Protein AF-G7UTX9-F1 (afdb_monomer_lite)

Structure (mmCIF, N/CA/C/O backbone):
data_AF-G7UTX9-F1
#
_entry.id   AF-G7UTX9-F1
#
loop_
_atom_site.group_PDB
_atom_site.id
_atom_site.type_symbol
_atom_site.label_atom_id
_atom_site.label_alt_id
_atom_site.label_comp_id
_atom_site.label_asym_id
_atom_site.label_entity_id
_atom_site.label_seq_id
_atom_site.pdbx_PDB_ins_code
_atom_site.Cartn_x
_atom_site.Cartn_y
_atom_site.Cartn_z
_atom_site.occupancy
_atom_site.B_iso_or_equiv
_atom_site.auth_seq_id
_atom_site.auth_comp_id
_atom_site.auth_asym_id
_atom_site.auth_atom_id
_atom_site.pdbx_PDB_model_num
ATOM 1 N N . MET A 1 1 ? -20.890 -6.326 35.483 1.00 39.03 1 MET A N 1
ATOM 2 C CA . MET A 1 1 ? -19.936 -6.764 34.443 1.00 39.03 1 MET A CA 1
ATOM 3 C C . MET A 1 1 ? -20.014 -5.742 33.320 1.00 39.03 1 MET A C 1
ATOM 5 O O . MET A 1 1 ? -20.940 -5.809 32.528 1.00 39.03 1 MET A O 1
ATOM 9 N N . ASN A 1 2 ? -19.153 -4.720 33.337 1.00 38.34 2 ASN A N 1
ATOM 10 C CA . ASN A 1 2 ? -19.166 -3.674 32.311 1.00 38.34 2 ASN A CA 1
ATOM 11 C C . ASN A 1 2 ? -18.238 -4.073 31.166 1.00 38.34 2 ASN A C 1
ATOM 13 O O . ASN A 1 2 ? -17.098 -4.474 31.391 1.00 38.34 2 ASN A O 1
ATOM 17 N N . PHE A 1 3 ? -18.786 -4.008 29.956 1.00 41.00 3 PHE A N 1
ATOM 18 C CA . PHE A 1 3 ? -18.139 -4.348 28.700 1.00 41.00 3 PHE A CA 1
ATOM 19 C C . PHE A 1 3 ? -16.860 -3.529 28.524 1.00 41.00 3 PHE A C 1
ATOM 21 O O . PHE A 1 3 ? -16.903 -2.307 28.406 1.00 41.00 3 PHE A O 1
ATOM 28 N N . CYS A 1 4 ? -15.720 -4.215 28.485 1.00 40.97 4 CYS A N 1
ATOM 29 C CA . CYS A 1 4 ? -14.469 -3.646 28.014 1.00 40.97 4 CYS A CA 1
ATOM 30 C C . CYS A 1 4 ? -14.597 -3.513 26.492 1.00 40.97 4 CYS A C 1
ATOM 32 O O . CYS A 1 4 ? -14.285 -4.441 25.744 1.00 40.97 4 CYS A O 1
ATOM 34 N N . VAL A 1 5 ? -15.161 -2.394 26.033 1.00 47.41 5 VAL A N 1
ATOM 35 C CA . VAL A 1 5 ? -15.037 -1.980 24.638 1.00 47.41 5 VAL A CA 1
AT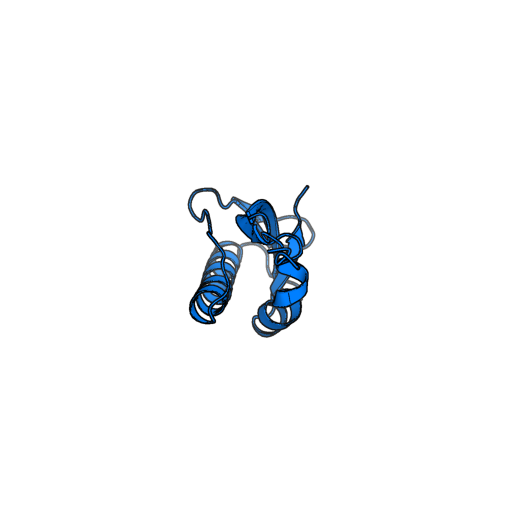OM 36 C C . VAL A 1 5 ? -13.544 -1.765 24.443 1.00 47.41 5 VAL A C 1
ATOM 38 O O . VAL A 1 5 ? -12.996 -0.770 24.905 1.00 47.41 5 VAL A O 1
ATOM 41 N N . ARG A 1 6 ? -12.850 -2.734 23.835 1.00 50.69 6 ARG A N 1
ATOM 42 C CA . ARG A 1 6 ? -11.543 -2.458 23.243 1.00 50.69 6 ARG A CA 1
ATOM 43 C C . ARG A 1 6 ? -11.821 -1.439 22.150 1.00 50.69 6 ARG A C 1
ATOM 45 O O . ARG A 1 6 ? -12.162 -1.814 21.031 1.00 50.69 6 ARG A O 1
ATOM 52 N N . GLU A 1 7 ? -11.758 -0.157 22.490 1.00 51.41 7 GLU A N 1
ATOM 53 C CA . GLU A 1 7 ? -11.542 0.882 21.502 1.00 51.41 7 GLU A CA 1
ATOM 54 C C . GLU A 1 7 ? -10.283 0.456 20.756 1.00 51.41 7 GLU A C 1
ATOM 56 O O . GLU A 1 7 ? -9.172 0.509 21.281 1.00 51.41 7 GLU A O 1
ATOM 61 N N . HIS A 1 8 ? -10.463 -0.085 19.554 1.00 58.31 8 HIS A N 1
ATOM 62 C CA . HIS A 1 8 ? -9.372 -0.196 18.608 1.00 58.31 8 HIS A CA 1
ATOM 63 C C . HIS A 1 8 ? -8.991 1.245 18.284 1.00 58.31 8 HIS A C 1
ATOM 65 O O . HIS A 1 8 ? -9.596 1.862 17.407 1.00 58.31 8 HIS A O 1
ATOM 71 N N . SER A 1 9 ? -8.073 1.797 19.082 1.00 75.31 9 SER A N 1
ATOM 72 C CA . SER A 1 9 ? -7.546 3.139 18.892 1.00 75.31 9 SER A CA 1
ATOM 73 C C . SER A 1 9 ? -7.083 3.236 17.447 1.00 75.31 9 SER A C 1
ATOM 75 O O . SER A 1 9 ? -6.297 2.412 16.969 1.00 75.31 9 SER A O 1
ATOM 77 N N . MET A 1 10 ? -7.679 4.174 16.721 1.00 83.62 10 MET A N 1
ATOM 78 C CA . MET A 1 10 ? -7.285 4.462 15.358 1.00 83.62 10 MET A CA 1
ATOM 79 C C . MET A 1 10 ? -6.001 5.275 15.417 1.00 83.62 10 MET A C 1
ATOM 81 O O . MET A 1 10 ? -6.002 6.415 15.877 1.00 83.62 10 MET A O 1
ATOM 85 N N . GLU A 1 11 ? -4.917 4.683 14.941 1.00 87.56 11 GLU A N 1
ATOM 86 C CA . GLU A 1 11 ? -3.594 5.283 14.950 1.00 87.56 11 GLU A CA 1
ATOM 87 C C . GLU A 1 11 ? -3.271 5.796 13.552 1.00 87.56 11 GLU A C 1
ATOM 89 O O . GLU A 1 11 ? -3.508 5.120 12.549 1.00 87.56 11 GLU A O 1
ATOM 94 N N . MET A 1 12 ? -2.739 7.014 13.494 1.00 89.75 12 MET A N 1
ATOM 95 C CA . MET A 1 12 ? -2.167 7.558 12.273 1.00 89.75 12 MET A CA 1
ATOM 96 C C . MET A 1 12 ? -0.748 7.011 12.133 1.00 89.75 12 MET A C 1
ATOM 98 O O . MET A 1 12 ? 0.104 7.294 12.974 1.00 89.75 12 MET A O 1
ATOM 102 N N . LYS A 1 13 ? -0.502 6.232 11.082 1.00 91.62 13 LYS A N 1
ATOM 103 C CA . LYS A 1 13 ? 0.810 5.664 10.765 1.00 91.62 13 LYS A CA 1
ATOM 104 C C . LYS A 1 13 ? 1.093 5.779 9.275 1.00 91.62 13 LYS A C 1
ATOM 106 O O . LYS A 1 13 ? 0.175 5.796 8.456 1.00 91.62 13 LYS A O 1
ATOM 111 N N . SER A 1 14 ? 2.368 5.822 8.920 1.00 92.75 14 SER A N 1
ATOM 112 C CA . SER A 1 14 ? 2.797 5.679 7.533 1.00 92.75 14 SER A CA 1
ATOM 113 C C . SER A 1 14 ? 3.017 4.207 7.223 1.00 92.75 14 SER A C 1
ATOM 115 O O . SER A 1 14 ? 3.557 3.468 8.043 1.00 92.75 14 SER A O 1
ATOM 117 N N . TYR A 1 15 ? 2.605 3.781 6.037 1.00 93.25 15 TYR A N 1
ATOM 118 C CA . TYR A 1 15 ? 2.831 2.426 5.554 1.00 93.25 15 TYR A CA 1
ATOM 119 C C . TYR A 1 15 ? 3.554 2.475 4.222 1.00 93.25 15 TYR A C 1
ATOM 121 O O . TYR A 1 15 ? 3.243 3.306 3.370 1.00 93.25 15 TYR A O 1
ATOM 129 N N . LEU A 1 16 ? 4.515 1.579 4.057 1.00 93.88 16 LEU A N 1
ATOM 130 C CA . LEU A 1 16 ? 5.255 1.392 2.824 1.00 93.88 16 LEU A CA 1
ATOM 131 C C . LEU A 1 16 ? 4.660 0.211 2.068 1.00 93.88 16 LEU A C 1
ATOM 133 O O . LEU A 1 16 ? 4.557 -0.889 2.611 1.00 93.88 16 LEU A O 1
ATOM 137 N N . PHE A 1 17 ? 4.333 0.451 0.804 1.00 93.88 17 PHE A N 1
ATOM 138 C CA . PHE A 1 17 ? 3.809 -0.524 -0.136 1.00 93.88 17 PHE A CA 1
ATOM 139 C C . PHE A 1 17 ? 4.807 -0.779 -1.261 1.00 93.88 17 PHE A C 1
ATOM 141 O O . PHE A 1 17 ? 5.415 0.159 -1.787 1.00 93.88 17 PHE A O 1
ATOM 148 N N . ARG A 1 18 ? 4.933 -2.047 -1.654 1.00 92.50 18 ARG A N 1
ATOM 149 C CA . ARG A 1 18 ? 5.715 -2.508 -2.809 1.00 92.50 18 ARG A CA 1
ATOM 150 C C . ARG A 1 18 ? 4.974 -3.596 -3.556 1.00 92.50 18 ARG A C 1
ATOM 152 O O . ARG A 1 18 ? 4.057 -4.199 -3.014 1.00 92.50 18 ARG A O 1
ATOM 159 N N . THR A 1 19 ? 5.412 -3.898 -4.768 1.00 89.88 19 THR A N 1
ATOM 160 C CA . THR A 1 19 ? 5.001 -5.134 -5.433 1.00 89.88 19 THR A CA 1
ATOM 161 C C . THR A 1 19 ? 5.666 -6.352 -4.795 1.00 89.88 19 THR A C 1
ATOM 163 O O . THR A 1 19 ? 6.854 -6.324 -4.477 1.00 89.88 19 THR A O 1
ATOM 166 N N . CYS A 1 20 ? 4.937 -7.458 -4.675 1.00 82.25 20 CYS A N 1
ATOM 167 C CA . CYS A 1 20 ? 5.491 -8.773 -4.374 1.00 82.25 20 CYS A CA 1
ATOM 168 C C . CYS A 1 20 ? 6.275 -9.288 -5.595 1.00 82.25 20 CYS A C 1
ATOM 170 O O . CYS A 1 20 ? 5.752 -10.058 -6.395 1.00 82.25 20 CYS A O 1
ATOM 172 N N . GLY A 1 21 ? 7.513 -8.828 -5.773 1.00 74.12 21 GLY A N 1
ATOM 173 C CA . GLY A 1 21 ? 8.367 -9.195 -6.904 1.00 74.12 21 GLY A CA 1
ATOM 174 C C . GLY A 1 21 ? 9.207 -8.027 -7.409 1.00 74.12 21 GLY A C 1
ATOM 175 O O . GLY A 1 21 ? 9.146 -6.924 -6.868 1.00 74.12 21 GLY A O 1
ATOM 176 N N . VAL A 1 22 ? 9.998 -8.282 -8.453 1.00 63.12 22 VAL A N 1
ATOM 177 C CA . VAL A 1 22 ? 10.824 -7.254 -9.097 1.00 63.12 22 VAL A CA 1
ATOM 178 C C . VAL A 1 22 ? 9.917 -6.360 -9.944 1.00 63.12 22 VAL A C 1
ATOM 180 O O . VAL A 1 22 ? 9.402 -6.808 -10.965 1.00 63.12 22 VAL A O 1
ATOM 183 N N . SER A 1 23 ? 9.721 -5.115 -9.512 1.00 67.06 23 SER A N 1
ATOM 184 C CA . SER A 1 23 ? 9.114 -4.066 -10.340 1.00 67.06 23 SER A CA 1
ATOM 185 C C . SER A 1 23 ? 10.167 -3.402 -11.218 1.00 67.06 23 SER A C 1
ATOM 187 O O . SER A 1 23 ? 11.327 -3.271 -10.815 1.00 67.06 23 SER A O 1
ATOM 189 N N . ALA A 1 24 ? 9.766 -2.946 -12.404 1.00 64.00 24 ALA A N 1
ATOM 190 C CA . ALA A 1 24 ? 10.652 -2.141 -13.231 1.00 64.00 24 ALA A CA 1
ATOM 191 C C . ALA A 1 24 ? 10.748 -0.704 -12.669 1.00 64.00 24 ALA A C 1
ATOM 193 O O . ALA A 1 24 ? 9.758 -0.169 -12.156 1.00 64.00 24 ALA A O 1
ATOM 194 N N . PRO A 1 25 ? 11.917 -0.043 -12.764 1.00 64.25 25 PRO A N 1
ATOM 195 C CA . PRO A 1 25 ? 12.034 1.375 -12.434 1.00 64.25 25 PRO A CA 1
ATOM 196 C C . PRO A 1 25 ? 11.032 2.218 -13.236 1.00 64.25 25 PRO A C 1
ATOM 198 O O . PRO A 1 25 ? 10.844 1.983 -14.431 1.00 64.25 25 PRO A O 1
ATOM 201 N N . GLY A 1 26 ? 10.414 3.217 -12.600 1.00 66.69 26 GLY A N 1
ATOM 202 C CA . GLY A 1 26 ? 9.444 4.105 -13.254 1.00 66.69 26 GLY A CA 1
ATOM 203 C C . GLY A 1 26 ? 7.989 3.618 -13.241 1.00 66.69 26 GLY A C 1
ATOM 204 O O . GLY A 1 26 ? 7.108 4.335 -13.711 1.00 66.69 26 GLY A O 1
ATOM 205 N N . GLU A 1 27 ? 7.695 2.458 -12.645 1.00 82.25 27 GLU A N 1
ATOM 206 C CA . GLU A 1 27 ? 6.318 1.961 -12.465 1.00 82.25 27 GLU A CA 1
ATOM 207 C C . GLU A 1 27 ? 5.611 2.533 -11.218 1.00 82.25 27 GLU A C 1
ATOM 209 O O . GLU A 1 27 ? 4.501 2.121 -10.877 1.00 82.25 27 GLU A O 1
ATOM 214 N N . GLY A 1 28 ? 6.203 3.526 -10.543 1.00 81.50 28 GLY A N 1
ATOM 215 C CA . GLY A 1 28 ? 5.681 4.096 -9.295 1.00 81.50 28 GLY A CA 1
ATOM 216 C C . GLY A 1 28 ? 4.234 4.606 -9.373 1.00 81.50 28 GLY A C 1
ATOM 217 O O . GLY A 1 28 ? 3.462 4.408 -8.435 1.00 81.50 28 GLY A O 1
ATOM 218 N N . SER A 1 29 ? 3.814 5.198 -10.498 1.00 84.75 29 SER A N 1
ATOM 219 C CA . SER A 1 29 ? 2.417 5.627 -10.692 1.00 84.75 29 SER A CA 1
ATOM 220 C C . SER A 1 29 ? 1.446 4.451 -10.840 1.00 84.75 29 SER A C 1
ATOM 222 O O . SER A 1 29 ? 0.319 4.520 -10.349 1.00 84.75 29 SER A O 1
ATOM 224 N N . ALA A 1 30 ? 1.872 3.360 -11.485 1.00 87.44 30 ALA A N 1
ATOM 225 C CA . ALA A 1 30 ? 1.071 2.142 -11.581 1.00 87.44 30 ALA A CA 1
ATOM 226 C C . ALA A 1 30 ? 0.949 1.467 -10.207 1.00 87.44 30 ALA A C 1
ATOM 228 O O . ALA A 1 30 ? -0.150 1.080 -9.808 1.00 87.44 30 ALA A O 1
ATOM 229 N N . LEU A 1 31 ? 2.047 1.422 -9.443 1.00 90.88 31 LEU A N 1
ATOM 230 C CA . LEU A 1 31 ? 2.042 0.947 -8.061 1.00 90.88 31 LEU A CA 1
ATOM 231 C C . LEU A 1 31 ? 1.082 1.768 -7.191 1.00 90.88 31 LEU A C 1
ATOM 233 O O . LEU A 1 31 ? 0.260 1.189 -6.488 1.00 90.88 31 LEU A O 1
ATOM 237 N N . PHE A 1 32 ? 1.131 3.100 -7.270 1.00 91.25 32 PHE A N 1
ATOM 238 C CA . PHE A 1 32 ? 0.224 3.971 -6.520 1.00 91.25 32 PHE A CA 1
ATOM 239 C C . PHE A 1 32 ? -1.251 3.670 -6.814 1.00 91.25 32 PHE A C 1
ATOM 241 O O . PHE A 1 32 ? -2.039 3.487 -5.886 1.00 91.25 32 PHE A O 1
ATOM 248 N N . ASN A 1 33 ? -1.617 3.548 -8.092 1.00 90.50 33 ASN A N 1
ATOM 249 C CA . ASN A 1 33 ? -2.988 3.223 -8.485 1.00 90.50 33 ASN A CA 1
ATOM 250 C C . ASN A 1 33 ? -3.425 1.845 -7.961 1.00 90.50 33 ASN A C 1
ATOM 252 O O . ASN A 1 33 ? -4.547 1.709 -7.470 1.00 90.50 33 ASN A O 1
ATOM 256 N N . ASN A 1 34 ? -2.538 0.846 -8.000 1.00 90.38 34 ASN A N 1
ATOM 257 C CA . ASN A 1 34 ? -2.815 -0.488 -7.461 1.00 90.38 34 ASN A CA 1
ATOM 258 C C . ASN A 1 34 ? -3.000 -0.466 -5.937 1.00 90.38 34 ASN A C 1
ATOM 260 O O . ASN A 1 34 ? -3.917 -1.106 -5.424 1.00 90.38 34 ASN A O 1
ATOM 264 N N . VAL A 1 35 ? -2.178 0.303 -5.215 1.00 92.12 35 VAL A N 1
ATOM 265 C CA . VAL A 1 35 ? -2.310 0.498 -3.763 1.00 92.12 35 VAL A CA 1
ATOM 266 C C . VAL A 1 35 ? -3.660 1.128 -3.429 1.00 92.12 35 VAL A C 1
ATOM 268 O O . VAL A 1 35 ? -4.387 0.605 -2.588 1.00 92.12 35 VAL A O 1
ATOM 271 N N . VAL A 1 36 ? -4.041 2.206 -4.120 1.00 91.00 36 VAL A N 1
ATOM 272 C CA . VAL A 1 36 ? -5.338 2.866 -3.910 1.00 91.00 36 VAL A CA 1
ATOM 273 C C . VAL A 1 36 ? -6.505 1.922 -4.213 1.00 91.00 36 VAL A C 1
ATOM 275 O O . VAL A 1 36 ? -7.465 1.880 -3.446 1.00 91.00 36 VAL A O 1
ATOM 278 N N . ALA A 1 37 ? -6.428 1.137 -5.290 1.00 89.94 37 ALA A N 1
ATOM 279 C CA . ALA A 1 37 ? -7.462 0.164 -5.636 1.00 89.94 37 ALA A CA 1
ATOM 280 C C . ALA A 1 37 ? -7.633 -0.910 -4.548 1.00 89.94 37 ALA A C 1
ATOM 282 O O . ALA A 1 37 ? -8.753 -1.139 -4.091 1.00 89.94 37 ALA A O 1
ATOM 283 N N . ALA A 1 38 ? -6.532 -1.505 -4.078 1.00 90.94 38 ALA A N 1
ATOM 284 C CA . ALA A 1 38 ? -6.564 -2.531 -3.037 1.00 90.94 38 ALA A CA 1
ATOM 285 C C . ALA A 1 38 ? -7.099 -1.984 -1.701 1.00 90.94 38 ALA A C 1
ATOM 287 O O . ALA A 1 38 ? -7.907 -2.624 -1.028 1.00 90.94 38 ALA A O 1
ATOM 288 N N . LEU A 1 39 ? -6.698 -0.769 -1.318 1.00 90.44 39 LEU A N 1
ATOM 289 C CA . LEU A 1 39 ? -7.186 -0.136 -0.092 1.00 90.44 39 LEU A CA 1
ATOM 290 C C . LEU A 1 39 ? -8.665 0.281 -0.188 1.00 90.44 39 LEU A C 1
ATOM 292 O O . LEU A 1 39 ? -9.384 0.192 0.807 1.00 90.44 39 LEU A O 1
ATOM 296 N N . ASN A 1 40 ? -9.144 0.687 -1.368 1.00 89.12 40 ASN A N 1
ATOM 297 C CA . ASN A 1 40 ? -10.568 0.945 -1.604 1.00 89.12 40 ASN A CA 1
ATOM 298 C C . ASN A 1 40 ? -11.411 -0.331 -1.487 1.00 89.12 40 ASN A C 1
ATOM 300 O O . ASN A 1 40 ? -12.490 -0.288 -0.898 1.00 89.12 40 ASN A O 1
ATOM 304 N N . GLU A 1 41 ? -10.928 -1.463 -2.008 1.00 88.88 41 GLU A N 1
ATOM 305 C CA . GLU A 1 41 ? -11.597 -2.759 -1.841 1.00 88.88 41 GLU A CA 1
ATOM 306 C C . GLU A 1 41 ? -11.704 -3.130 -0.359 1.00 88.88 41 GLU A C 1
ATOM 308 O O . GLU A 1 41 ? -12.775 -3.497 0.125 1.00 88.88 41 GLU A O 1
ATOM 313 N N . LEU A 1 42 ? -10.619 -2.937 0.391 1.00 87.38 42 LEU A N 1
ATOM 314 C CA . LEU A 1 42 ? -10.601 -3.157 1.831 1.00 87.38 42 LEU A CA 1
ATOM 315 C C . LEU A 1 42 ? -11.602 -2.251 2.569 1.00 87.38 42 LEU A C 1
ATOM 317 O O . LEU A 1 42 ? -12.372 -2.731 3.402 1.00 87.38 42 LEU A O 1
ATOM 321 N N . ALA A 1 43 ? -11.647 -0.959 2.241 1.00 85.31 43 ALA A N 1
ATOM 322 C CA . ALA A 1 43 ? -12.619 -0.035 2.822 1.00 85.31 43 ALA A CA 1
ATOM 323 C C . ALA A 1 43 ? -14.069 -0.445 2.490 1.00 85.31 43 ALA A C 1
ATOM 325 O O . ALA A 1 43 ? -14.929 -0.462 3.373 1.00 85.31 43 ALA A O 1
ATOM 326 N N . GLY A 1 44 ? -14.330 -0.854 1.242 1.00 82.56 44 GLY A N 1
ATOM 327 C CA . GLY A 1 44 ? -15.623 -1.385 0.796 1.00 82.56 44 GLY A CA 1
ATOM 328 C C . GLY A 1 44 ? -16.018 -2.701 1.477 1.00 82.56 44 GLY A C 1
ATOM 329 O O . GLY A 1 44 ? -17.202 -2.955 1.685 1.00 82.56 44 GLY A O 1
ATOM 330 N N . GLY A 1 45 ? -15.034 -3.498 1.904 1.00 80.81 45 GLY A N 1
ATOM 331 C CA . GLY A 1 45 ? -15.204 -4.718 2.699 1.00 80.81 45 GLY A CA 1
ATOM 332 C C . GLY A 1 45 ? -15.542 -4.486 4.178 1.00 80.81 45 GLY A C 1
ATOM 333 O O . GLY A 1 45 ? -15.608 -5.446 4.945 1.00 80.81 45 GLY A O 1
ATOM 334 N N . GLY A 1 46 ? -15.756 -3.234 4.600 1.00 77.69 46 GLY A N 1
ATOM 335 C CA . GLY A 1 46 ? -16.136 -2.878 5.972 1.00 77.69 46 GLY A CA 1
ATOM 336 C C . GLY A 1 46 ? -14.954 -2.634 6.911 1.00 77.69 46 GLY A C 1
ATOM 337 O O . GLY A 1 46 ? -15.136 -2.515 8.127 1.00 77.69 46 GLY A O 1
ATOM 338 N N . HIS A 1 47 ? -13.737 -2.543 6.376 1.00 79.50 47 HIS A N 1
ATOM 339 C CA . HIS A 1 47 ? -12.573 -2.203 7.172 1.00 79.50 47 HIS A CA 1
ATOM 340 C C . HIS A 1 47 ? -12.502 -0.699 7.460 1.00 79.50 47 HIS A C 1
ATOM 342 O O . HIS A 1 47 ? -12.597 0.139 6.566 1.00 79.50 47 HIS A O 1
ATOM 348 N N . LYS A 1 48 ? -12.302 -0.350 8.735 1.00 81.19 48 LYS A N 1
ATOM 349 C CA . LYS A 1 48 ? -12.157 1.042 9.174 1.00 81.19 48 LYS A CA 1
ATOM 350 C C . LYS A 1 48 ? -10.747 1.539 8.859 1.00 81.19 48 LYS A C 1
ATOM 352 O O . LYS A 1 48 ? -9.837 1.309 9.648 1.00 81.19 48 LYS A O 1
ATOM 357 N N . LEU A 1 49 ? -10.577 2.207 7.726 1.00 84.56 49 LEU A N 1
ATOM 358 C CA . LEU A 1 49 ? -9.324 2.852 7.340 1.00 84.56 49 LEU A CA 1
ATOM 359 C C . LEU A 1 49 ? -9.608 4.217 6.706 1.00 84.56 49 LEU A C 1
ATOM 361 O O . LEU A 1 49 ? -10.560 4.366 5.944 1.00 84.56 49 LEU A O 1
ATOM 365 N N . GLU A 1 50 ? -8.776 5.208 7.009 1.00 86.31 50 GLU A N 1
ATOM 366 C CA . GLU A 1 50 ? -8.767 6.505 6.327 1.00 86.31 50 GLU A CA 1
ATOM 367 C C 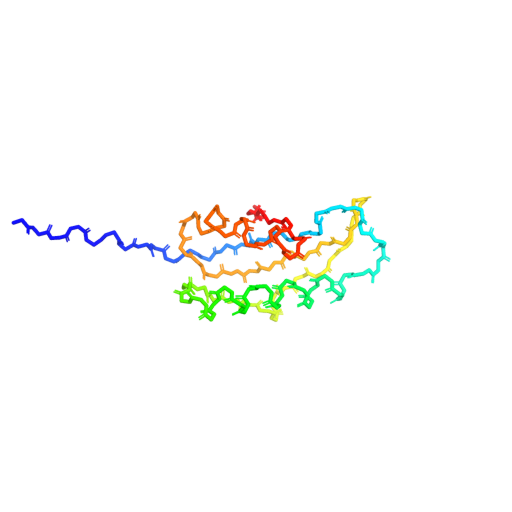. GLU A 1 50 ? -7.413 6.669 5.630 1.00 86.31 50 GLU A C 1
ATOM 369 O O . GLU A 1 50 ? -6.362 6.587 6.269 1.00 86.31 50 GLU A O 1
ATOM 374 N N . MET A 1 51 ? -7.433 6.883 4.314 1.00 86.62 51 MET A N 1
ATOM 375 C CA . MET A 1 51 ? -6.229 7.086 3.506 1.00 86.62 51 MET A CA 1
ATOM 376 C C . MET A 1 51 ? -6.004 8.566 3.234 1.00 86.62 51 MET A C 1
ATOM 378 O O . MET A 1 51 ? -6.916 9.264 2.792 1.00 86.62 51 MET A O 1
ATOM 382 N N . PHE A 1 52 ? -4.764 9.024 3.371 1.00 86.81 52 PHE A N 1
ATOM 383 C CA . PHE A 1 52 ? -4.381 10.392 3.037 1.00 86.81 52 PHE A CA 1
ATOM 384 C C . PHE A 1 52 ? -3.599 10.409 1.723 1.00 86.81 52 PHE A C 1
ATOM 386 O O . PHE A 1 52 ? -2.395 10.648 1.695 1.00 86.81 52 PHE A O 1
ATOM 393 N N . GLN A 1 53 ? -4.303 10.147 0.616 1.00 83.81 53 GLN A N 1
ATOM 394 C CA . GLN A 1 53 ? -3.710 9.993 -0.722 1.00 83.81 53 GLN A CA 1
ATOM 395 C C . GLN A 1 53 ? -2.885 11.208 -1.169 1.00 83.81 53 GLN A C 1
ATOM 397 O O . GLN A 1 53 ? -1.836 11.040 -1.778 1.00 83.81 53 GLN A O 1
ATOM 402 N N . LEU A 1 54 ? -3.318 12.429 -0.831 1.00 81.62 54 LEU A N 1
ATOM 403 C CA . LEU A 1 54 ? -2.595 13.665 -1.168 1.00 81.62 54 LEU A CA 1
ATOM 404 C C . LEU A 1 54 ? -1.248 13.805 -0.445 1.00 81.62 54 LEU A C 1
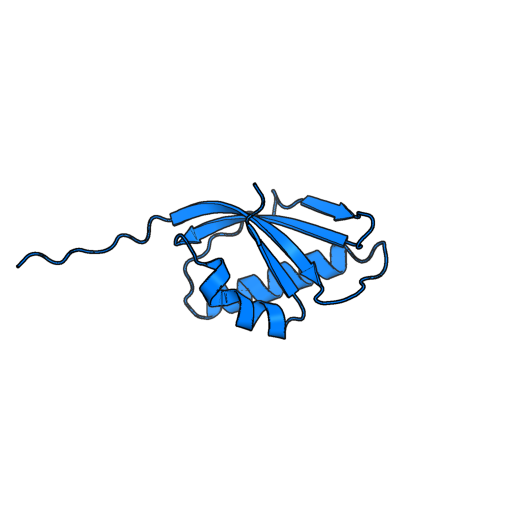ATOM 406 O O . LEU A 1 54 ? -0.406 14.586 -0.873 1.00 81.62 54 LEU A O 1
ATOM 410 N N . ALA A 1 55 ? -1.057 13.071 0.650 1.00 86.25 55 ALA A N 1
ATOM 411 C CA . ALA A 1 55 ? 0.187 13.028 1.410 1.00 86.25 55 ALA A CA 1
ATOM 412 C C . ALA A 1 55 ? 1.001 11.757 1.115 1.00 86.25 55 ALA A C 1
ATOM 414 O O . ALA A 1 55 ? 1.983 11.483 1.803 1.00 86.25 55 ALA A O 1
ATOM 415 N N . ALA A 1 56 ? 0.586 10.963 0.124 1.00 90.19 56 ALA A N 1
ATOM 416 C CA . ALA A 1 56 ? 1.342 9.803 -0.300 1.00 90.19 56 ALA A CA 1
ATOM 417 C C . ALA A 1 56 ? 2.580 10.224 -1.097 1.00 90.19 56 ALA A C 1
ATOM 419 O O . ALA A 1 56 ? 2.527 11.107 -1.952 1.00 90.19 56 ALA A O 1
ATOM 420 N N . THR A 1 57 ? 3.682 9.530 -0.845 1.00 93.06 57 THR A N 1
ATOM 421 C CA . THR A 1 57 ? 4.952 9.727 -1.536 1.00 93.06 57 THR A CA 1
ATOM 422 C C . THR A 1 57 ? 5.221 8.521 -2.417 1.00 93.06 57 THR A C 1
ATOM 424 O O . THR A 1 57 ? 5.237 7.389 -1.935 1.00 93.06 57 THR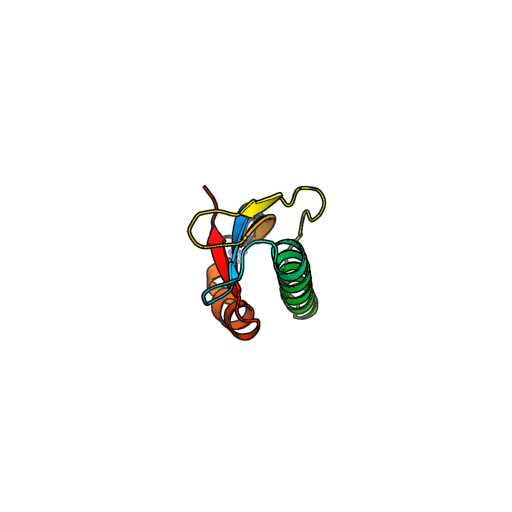 A O 1
ATOM 427 N N . VAL A 1 58 ? 5.465 8.765 -3.702 1.00 91.75 58 VAL A N 1
ATOM 428 C CA . VAL A 1 58 ? 5.989 7.765 -4.637 1.00 91.75 58 VAL A CA 1
ATOM 429 C C . VAL A 1 58 ? 7.493 7.983 -4.744 1.00 91.75 58 VAL A C 1
ATOM 431 O O . VAL A 1 58 ? 7.937 9.103 -4.992 1.00 91.75 58 VAL A O 1
ATOM 434 N N . ALA A 1 59 ? 8.273 6.930 -4.535 1.00 90.12 59 ALA A N 1
ATOM 435 C CA . ALA A 1 59 ? 9.726 6.963 -4.629 1.00 90.12 59 ALA A CA 1
ATOM 436 C C . ALA A 1 59 ? 10.242 5.674 -5.276 1.00 90.12 59 ALA A C 1
ATOM 438 O O . ALA A 1 59 ? 9.529 4.676 -5.326 1.00 90.12 59 ALA A O 1
ATOM 439 N N . ASP A 1 60 ? 11.489 5.692 -5.729 1.00 87.56 60 ASP A N 1
ATOM 440 C CA . ASP A 1 60 ? 12.205 4.522 -6.234 1.00 87.56 60 ASP A CA 1
ATOM 441 C C . ASP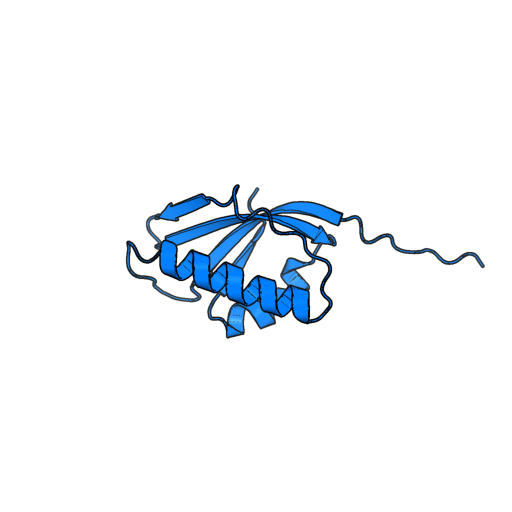 A 1 60 ? 13.479 4.327 -5.405 1.00 87.56 60 ASP A C 1
ATOM 443 O O . ASP A 1 60 ? 14.149 5.298 -5.039 1.00 87.56 60 ASP A O 1
ATOM 447 N N . ASP A 1 61 ? 13.840 3.078 -5.128 1.00 85.38 61 ASP A N 1
ATOM 448 C CA . ASP A 1 61 ? 15.168 2.728 -4.630 1.00 85.38 61 ASP A CA 1
ATOM 449 C C . ASP A 1 61 ? 15.783 1.555 -5.403 1.00 85.38 61 ASP A C 1
ATOM 451 O O . ASP A 1 61 ? 15.362 1.223 -6.511 1.00 85.38 61 ASP A O 1
ATOM 455 N N . ARG A 1 62 ? 16.838 0.948 -4.846 1.00 81.31 62 ARG A N 1
ATOM 456 C CA . ARG A 1 62 ? 17.564 -0.158 -5.488 1.00 81.31 62 ARG A CA 1
ATOM 457 C C . ARG A 1 62 ? 16.691 -1.390 -5.727 1.00 81.31 62 ARG A C 1
ATOM 459 O O . ARG A 1 62 ? 17.005 -2.162 -6.626 1.00 81.31 62 ARG A O 1
ATOM 466 N N . ASP A 1 63 ? 15.624 -1.543 -4.949 1.00 81.88 63 ASP A N 1
ATOM 467 C CA . ASP A 1 63 ? 14.701 -2.671 -5.019 1.00 81.88 63 ASP A CA 1
ATOM 468 C C . ASP A 1 63 ? 13.433 -2.320 -5.831 1.00 81.88 63 ASP A C 1
ATOM 470 O O . ASP A 1 63 ? 12.511 -3.131 -5.923 1.00 81.88 63 ASP A O 1
ATOM 474 N N . GLY A 1 64 ? 13.379 -1.118 -6.426 1.00 85.88 64 GLY A N 1
ATOM 475 C CA . GLY A 1 64 ? 12.305 -0.648 -7.304 1.00 85.88 64 GLY A CA 1
ATOM 476 C C . GLY A 1 64 ? 11.367 0.392 -6.669 1.00 85.88 64 GLY A C 1
ATOM 477 O O . GLY A 1 64 ? 11.699 0.984 -5.635 1.00 85.88 64 GLY A O 1
ATOM 478 N N . PRO A 1 65 ? 10.195 0.634 -7.287 1.00 90.94 65 PRO A N 1
ATOM 479 C CA . PRO A 1 65 ? 9.213 1.593 -6.801 1.00 90.94 65 PRO A CA 1
ATOM 480 C C . PRO A 1 65 ? 8.621 1.207 -5.452 1.00 90.94 65 PRO A C 1
ATOM 482 O O . PRO A 1 65 ? 8.333 0.044 -5.160 1.00 90.94 65 PRO A O 1
ATOM 485 N N . MET A 1 66 ? 8.369 2.228 -4.644 1.00 92.19 66 MET A N 1
ATOM 486 C CA . MET A 1 66 ? 7.665 2.142 -3.376 1.00 92.19 66 MET A CA 1
ATOM 487 C C . MET A 1 66 ? 6.692 3.306 -3.217 1.00 92.19 66 MET A C 1
ATOM 489 O O . MET A 1 66 ? 6.922 4.423 -3.685 1.00 92.19 66 MET A O 1
ATOM 493 N N . VAL A 1 67 ? 5.603 3.038 -2.506 1.00 94.12 67 VAL A N 1
ATOM 494 C CA . VAL A 1 67 ? 4.611 4.045 -2.130 1.00 94.12 67 VAL A CA 1
ATOM 495 C C . VAL A 1 67 ? 4.564 4.119 -0.618 1.00 94.12 67 VAL A C 1
ATOM 497 O O . VAL A 1 67 ? 4.288 3.121 0.039 1.00 94.12 67 VAL A O 1
ATOM 500 N N . ILE A 1 68 ? 4.817 5.295 -0.058 1.00 94.31 68 ILE A N 1
ATOM 501 C CA . ILE A 1 68 ? 4.643 5.557 1.368 1.00 94.31 68 ILE A CA 1
ATOM 502 C C . ILE A 1 68 ? 3.337 6.319 1.517 1.00 94.31 68 ILE A C 1
ATOM 504 O O . ILE A 1 68 ? 3.213 7.432 1.011 1.00 94.31 68 ILE A O 1
ATOM 508 N N . MET A 1 69 ? 2.356 5.725 2.189 1.00 93.88 69 MET A N 1
ATOM 509 C CA . MET A 1 69 ? 1.044 6.331 2.372 1.00 93.88 69 MET A CA 1
ATOM 510 C C . MET A 1 69 ? 0.725 6.484 3.860 1.00 93.88 69 MET A C 1
ATOM 512 O O . MET A 1 69 ? 0.667 5.480 4.579 1.00 93.88 69 MET A O 1
ATOM 516 N N . PRO A 1 70 ? 0.490 7.717 4.335 1.00 92.81 70 PRO A N 1
ATOM 517 C CA . PRO A 1 70 ? -0.071 7.934 5.654 1.00 92.81 70 PRO A CA 1
ATOM 518 C C . PRO A 1 70 ? -1.530 7.472 5.687 1.00 92.81 70 PRO A C 1
ATOM 520 O O . PRO A 1 70 ? -2.342 7.815 4.821 1.00 92.81 70 PRO A O 1
ATOM 523 N N . MET A 1 71 ? -1.859 6.674 6.697 1.00 91.31 71 MET A N 1
ATOM 524 C CA . MET A 1 71 ? -3.183 6.106 6.901 1.00 91.31 71 MET A CA 1
ATOM 525 C C . MET A 1 71 ? -3.549 6.117 8.378 1.00 91.31 71 MET A C 1
ATOM 527 O O . MET A 1 71 ? -2.714 5.868 9.249 1.00 91.31 71 MET A O 1
ATOM 531 N N . LYS A 1 72 ? -4.831 6.331 8.655 1.00 90.56 72 LYS A N 1
ATOM 532 C CA . LYS A 1 72 ? -5.400 6.162 9.985 1.00 90.56 72 LYS A CA 1
ATOM 533 C C . LYS A 1 72 ? -6.159 4.842 10.029 1.00 90.56 72 LYS A C 1
ATOM 535 O O . LYS A 1 72 ? -7.157 4.674 9.331 1.00 90.56 72 LYS A O 1
ATOM 540 N N . ALA A 1 73 ? -5.677 3.901 10.830 1.00 88.06 73 ALA A N 1
ATOM 541 C CA . ALA A 1 73 ? -6.223 2.549 10.904 1.00 88.06 73 ALA A CA 1
ATOM 542 C C . ALA A 1 73 ? -6.113 1.984 12.332 1.00 88.06 73 ALA A C 1
ATOM 544 O O . ALA A 1 73 ? -5.320 2.486 13.130 1.00 88.06 73 ALA A O 1
ATOM 545 N N . PRO A 1 74 ? -6.898 0.952 12.691 1.00 86.88 74 PRO A N 1
ATOM 546 C CA . PRO A 1 74 ? -6.716 0.206 13.929 1.00 86.88 74 PRO A CA 1
ATOM 547 C C . PRO A 1 74 ? -5.277 -0.281 14.103 1.00 86.88 74 PRO A C 1
ATOM 549 O O . PRO A 1 74 ? -4.656 -0.736 13.143 1.00 86.88 74 PRO A O 1
ATOM 552 N N . SER A 1 75 ? -4.767 -0.257 15.333 1.00 83.38 75 SER A N 1
ATOM 553 C CA . SER A 1 75 ? -3.461 -0.854 15.625 1.00 83.38 75 SER A CA 1
ATOM 554 C C . SER A 1 75 ? -3.410 -2.323 15.167 1.00 83.38 75 SER A C 1
ATOM 556 O O . SER A 1 75 ? -4.357 -3.083 15.382 1.00 83.38 75 SER A O 1
ATOM 558 N N . GLY A 1 76 ? -2.334 -2.713 14.478 1.00 81.50 76 GLY A N 1
ATOM 559 C CA . GLY A 1 76 ? -2.173 -4.056 13.903 1.00 81.50 76 GLY A CA 1
ATOM 560 C C . GLY A 1 76 ? -3.015 -4.349 12.651 1.00 81.50 76 GLY A C 1
ATOM 561 O O . GLY A 1 76 ? -2.961 -5.466 12.140 1.00 81.50 76 GLY A O 1
ATOM 562 N N . TRP A 1 77 ? -3.755 -3.367 12.121 1.00 85.56 77 TRP A N 1
ATOM 563 C CA . TRP A 1 77 ? -4.547 -3.456 10.885 1.00 85.56 77 TRP A CA 1
ATOM 564 C C . TRP A 1 77 ? -3.830 -4.187 9.743 1.00 85.56 77 TRP A C 1
ATOM 566 O O . TRP A 1 77 ? -4.396 -5.099 9.140 1.00 85.56 77 TRP A O 1
ATOM 576 N N . TYR A 1 78 ? -2.580 -3.807 9.469 1.00 85.44 78 TYR A N 1
ATOM 577 C CA . TYR A 1 78 ? -1.829 -4.313 8.323 1.00 85.44 78 TYR A CA 1
ATOM 578 C C . TYR A 1 78 ? -1.614 -5.831 8.384 1.00 85.44 78 TYR A C 1
ATOM 580 O O . TYR A 1 78 ? -1.697 -6.487 7.351 1.00 85.44 78 TYR A O 1
ATOM 588 N N . HIS A 1 79 ? -1.459 -6.418 9.578 1.00 86.56 79 HIS A N 1
ATOM 589 C CA . HIS A 1 79 ? -1.361 -7.872 9.744 1.00 86.56 79 HIS A CA 1
ATOM 590 C C . HIS A 1 79 ? -2.629 -8.600 9.294 1.00 86.56 79 HIS A C 1
ATOM 592 O O . HIS A 1 79 ? -2.557 -9.708 8.766 1.00 86.56 79 HIS A O 1
ATOM 598 N N . HIS A 1 80 ? -3.795 -7.983 9.495 1.00 85.06 80 HIS A N 1
ATOM 599 C CA . HIS A 1 80 ? -5.076 -8.569 9.112 1.00 85.06 80 HIS A CA 1
ATOM 600 C C . HIS A 1 80 ? -5.325 -8.501 7.606 1.00 85.06 80 HIS A C 1
ATOM 602 O O . HIS A 1 80 ? -6.043 -9.346 7.074 1.00 85.06 80 HIS A O 1
ATOM 608 N N . VAL A 1 81 ? -4.729 -7.525 6.919 1.00 87.25 81 VAL A N 1
ATOM 609 C CA . VAL A 1 81 ? -4.977 -7.293 5.489 1.00 87.25 81 VAL A CA 1
ATOM 610 C C . VAL A 1 81 ? -3.818 -7.627 4.577 1.00 87.25 81 VAL A C 1
ATOM 612 O O . VAL A 1 81 ? -4.010 -7.645 3.364 1.00 87.25 81 VAL A O 1
ATOM 615 N N . GLN A 1 82 ? -2.658 -7.986 5.130 1.00 89.00 82 GLN A N 1
ATOM 616 C CA . GLN A 1 82 ? -1.527 -8.513 4.367 1.00 89.00 82 GLN A CA 1
ATOM 617 C C . GLN A 1 82 ? -1.955 -9.602 3.370 1.00 89.00 82 GLN A C 1
ATOM 619 O O . GLN A 1 82 ? -1.576 -9.494 2.207 1.00 89.00 82 GLN A O 1
ATOM 624 N N . PRO A 1 83 ? -2.792 -10.600 3.736 1.00 87.50 83 PRO A N 1
ATOM 625 C CA . PRO A 1 83 ? -3.188 -11.639 2.786 1.00 87.50 83 PRO A CA 1
ATOM 626 C C . PRO A 1 83 ? -4.039 -11.108 1.628 1.00 87.50 83 PRO A C 1
ATOM 628 O O . PRO A 1 83 ? -4.008 -11.673 0.539 1.00 87.50 83 PRO A O 1
ATOM 631 N N . VAL A 1 84 ? -4.815 -10.042 1.851 1.00 86.94 84 VAL A N 1
ATOM 632 C CA . VAL A 1 84 ? -5.604 -9.393 0.796 1.00 86.94 84 VAL A CA 1
ATOM 633 C C . VAL A 1 84 ? -4.676 -8.598 -0.112 1.00 86.94 84 VAL A C 1
ATOM 635 O O . VAL A 1 84 ? -4.693 -8.803 -1.319 1.00 86.94 84 VAL A O 1
ATOM 638 N N . LEU A 1 85 ? -3.790 -7.780 0.460 1.00 89.94 85 LEU A N 1
ATOM 639 C CA . LEU A 1 85 ? -2.796 -7.006 -0.287 1.00 89.94 85 LEU A CA 1
ATOM 640 C C . LEU A 1 85 ? -1.905 -7.911 -1.154 1.00 89.94 85 LEU A C 1
ATOM 642 O O . LEU A 1 85 ? -1.704 -7.624 -2.332 1.00 89.94 85 LEU A O 1
ATOM 646 N N . GLN A 1 86 ? -1.487 -9.067 -0.637 1.00 89.62 86 GLN A N 1
ATOM 647 C CA . GLN A 1 86 ? -0.705 -10.051 -1.390 1.00 89.62 86 GLN A CA 1
ATOM 648 C C . GLN A 1 86 ? -1.457 -10.632 -2.598 1.00 89.62 86 GLN A C 1
ATOM 650 O O . GLN A 1 86 ? -0.824 -10.945 -3.604 1.00 89.62 86 GLN A O 1
ATOM 655 N N . ARG A 1 87 ? -2.797 -10.733 -2.564 1.00 85.88 87 ARG A N 1
ATOM 656 C CA . ARG A 1 87 ? -3.597 -11.126 -3.747 1.00 85.88 87 ARG A CA 1
ATOM 657 C C . ARG A 1 87 ? -3.570 -10.067 -4.845 1.00 85.88 87 ARG A C 1
ATOM 659 O O . ARG A 1 87 ? -3.671 -10.421 -6.014 1.00 85.88 87 ARG A O 1
ATOM 666 N N . HIS A 1 88 ? -3.379 -8.801 -4.480 1.00 84.88 88 HIS A N 1
ATOM 667 C CA . HIS A 1 88 ? -3.108 -7.714 -5.426 1.00 84.88 88 HIS A CA 1
ATOM 668 C C . HIS A 1 88 ? -1.626 -7.632 -5.819 1.00 84.88 88 HIS A C 1
ATOM 670 O O . HIS A 1 88 ? -1.224 -6.690 -6.497 1.00 84.88 88 HIS A O 1
ATOM 676 N N . GLY A 1 89 ? 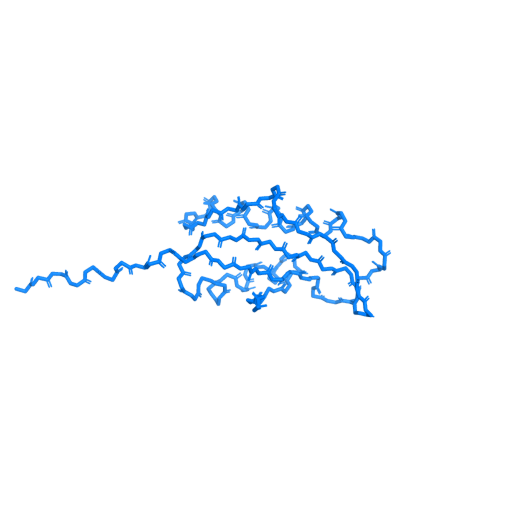-0.803 -8.595 -5.389 1.00 89.69 89 GLY A N 1
ATOM 677 C CA . GLY A 1 89 ? 0.636 -8.571 -5.603 1.00 89.69 89 GLY A CA 1
ATOM 678 C C . GLY A 1 89 ? 1.314 -7.431 -4.852 1.00 89.69 89 GLY A C 1
ATOM 679 O O . GLY A 1 89 ? 2.311 -6.914 -5.346 1.00 89.69 89 GLY A O 1
ATOM 680 N N . LEU A 1 90 ? 0.776 -7.014 -3.701 1.00 92.31 90 LEU A N 1
ATOM 681 C CA . LEU A 1 90 ? 1.325 -5.947 -2.871 1.00 92.31 90 LEU A CA 1
ATOM 682 C C . LEU A 1 90 ? 1.860 -6.489 -1.544 1.00 92.31 90 LEU A C 1
ATOM 684 O O . LEU A 1 90 ? 1.179 -7.229 -0.833 1.00 92.31 90 LEU A O 1
ATOM 688 N N . ASP A 1 91 ? 3.061 -6.051 -1.184 1.00 92.06 91 ASP A N 1
ATOM 689 C CA . ASP A 1 91 ? 3.604 -6.173 0.161 1.00 92.06 91 ASP A CA 1
ATOM 690 C C . ASP A 1 91 ? 3.433 -4.850 0.909 1.00 92.06 91 ASP A C 1
ATOM 692 O O . ASP A 1 91 ? 3.567 -3.773 0.323 1.00 92.06 91 ASP A O 1
ATOM 696 N N . CYS A 1 92 ? 3.116 -4.934 2.199 1.00 91.81 92 CYS A N 1
ATOM 697 C CA . CYS A 1 92 ? 2.856 -3.779 3.049 1.00 91.81 92 CYS A CA 1
ATOM 698 C C . CYS A 1 92 ? 3.543 -3.943 4.401 1.00 91.81 92 CYS A C 1
ATOM 700 O O . CYS A 1 92 ? 3.513 -5.016 5.004 1.00 91.81 92 CYS A O 1
ATOM 702 N N . ARG A 1 93 ? 4.137 -2.859 4.895 1.00 91.12 93 ARG A N 1
ATOM 703 C CA . ARG A 1 93 ? 4.728 -2.793 6.233 1.00 91.12 93 ARG A CA 1
ATOM 704 C C . ARG A 1 93 ? 4.593 -1.396 6.816 1.00 91.12 93 ARG A C 1
ATOM 706 O O . ARG A 1 93 ? 4.492 -0.419 6.077 1.00 91.12 93 ARG A O 1
ATOM 713 N N . GLU A 1 94 ? 4.621 -1.297 8.140 1.00 90.81 94 GLU A N 1
ATOM 714 C CA . GLU A 1 94 ? 4.726 0.000 8.812 1.00 90.81 94 GLU A CA 1
ATOM 715 C C . GLU A 1 94 ? 6.032 0.708 8.403 1.00 90.81 94 GLU A C 1
ATOM 717 O O . GLU A 1 94 ? 7.085 0.079 8.271 1.00 90.81 94 GLU A O 1
ATOM 722 N N . TYR A 1 95 ? 5.942 2.015 8.163 1.00 87.31 95 TYR A N 1
ATOM 723 C CA . TYR A 1 95 ? 7.055 2.901 7.837 1.00 87.31 95 TYR A CA 1
ATOM 724 C C . TYR A 1 95 ? 7.326 3.793 9.054 1.00 87.31 95 TYR A C 1
ATOM 726 O O . TYR A 1 95 ? 6.470 4.600 9.426 1.00 87.31 95 TYR A O 1
ATOM 734 N N . TRP A 1 96 ? 8.477 3.566 9.693 1.00 73.69 96 TRP A N 1
ATOM 735 C CA . TRP A 1 96 ? 8.921 4.209 10.936 1.00 73.69 96 TRP A CA 1
ATOM 736 C C . TRP A 1 96 ? 9.442 5.634 10.740 1.00 73.69 96 TRP A C 1
ATOM 738 O O . TRP A 1 96 ? 10.069 5.911 9.690 1.00 73.69 96 TRP A O 1
#

Radius of gyration: 14.34 Å; chains: 1; bounding box: 38×25×48 Å

pLDDT: mean 82.85, std 13.1, range [38.34, 94.31]

Sequence (96 aa):
MNFCVREHSMEMKSYLFRTCGVSAPGEGSALFNNVVAALNELAGGGHKLEMFQLAATVADDRDGPMVIMPMKAPSGWYHHVQPVLQRHGLDCREYW

Organism: Pseudoxanthomonas spadix (strain BD-a59) (NCBI:txid1045855)

Foldseek 3Di:
DDDPPPPLQFDWFKKKKDFLDQDDAPCQVVRLVLVVVLVVVVVVVVFDKDWPSVPKDWDADPRHIMIITTMTHGVVVCVVCQVSCVVSRMGMDTDD

Secondary structure (DSSP, 8-state):
---------EEEEEEEEEESS-PPTT-HHHHHHHHHHHHHHHHHTT---EE-GGG-EEEEETTEEEEEEEEEEETTHHHHHHHHHHHTTEEEEEE-